Protein AF-A0A1S5UYT0-F1 (afdb_monomer)

pLDDT: mean 93.56, std 4.05, range [71.0, 97.38]

Foldseek 3Di:
DFFDKDWDPAWDKDFDQDWADDDCVVPDPDTDGAAPADPDPPPPPGDSHPTDMDTGIDMDGGHKDKDKDDDDDDQDDDPDPVPRDDDDDDIDMDIGPPPDDDDDDALPDDADPPSFRWDADPVDRDTHTDD

Organism: Acinetobacter baumannii (NCBI:txid470)

Solvent-accessible surface area (backbone atoms only — not comparable to full-atom values): 8648 Å² total; per-residue (Å²): 134,66,56,44,80,45,67,57,96,60,64,51,73,47,76,42,67,50,78,43,79,47,61,59,93,85,32,81,90,37,64,54,60,22,53,69,47,34,77,51,60,97,68,49,75,50,37,63,46,80,34,42,79,45,81,42,83,55,74,47,76,43,71,80,50,71,47,80,45,76,70,87,87,76,67,78,86,64,98,46,78,92,67,48,62,91,77,90,82,76,73,47,76,53,60,43,71,96,62,87,83,85,88,85,80,80,41,71,94,45,56,43,88,90,64,39,26,28,50,68,46,94,89,53,96,49,72,48,75,56,133

Structure (mmCIF, N/CA/C/O backbone):
data_AF-A0A1S5UYT0-F1
#
_entry.id   AF-A0A1S5UYT0-F1
#
loop_
_atom_site.group_PDB
_atom_site.id
_atom_site.type_symbol
_atom_site.label_atom_id
_atom_site.label_alt_id
_atom_site.label_comp_id
_atom_site.label_asym_id
_atom_site.label_entity_id
_atom_site.label_seq_id
_atom_site.pdbx_PDB_ins_code
_atom_site.Cartn_x
_atom_site.Cartn_y
_atom_site.Cartn_z
_atom_site.occupancy
_atom_site.B_iso_or_equiv
_atom_site.auth_seq_id
_atom_site.auth_comp_id
_atom_site.auth_asym_id
_atom_site.auth_atom_id
_atom_site.pdbx_PDB_model_num
ATOM 1 N N . VAL A 1 1 ? -5.751 -10.068 -6.443 1.00 83.06 1 VAL A N 1
ATOM 2 C CA . VAL A 1 1 ? -4.383 -10.637 -6.439 1.00 83.06 1 VAL A CA 1
ATOM 3 C C . VAL A 1 1 ? -3.840 -10.590 -5.022 1.00 83.06 1 VAL A C 1
ATOM 5 O O . VAL A 1 1 ? -4.225 -9.684 -4.287 1.00 83.06 1 VAL A O 1
ATOM 8 N N . SER A 1 2 ? -3.053 -11.577 -4.596 1.00 92.56 2 SER A N 1
ATOM 9 C CA . SER A 1 2 ? -2.478 -11.580 -3.245 1.00 92.56 2 SER A CA 1
ATOM 10 C C . SER A 1 2 ? -1.354 -10.547 -3.131 1.00 92.56 2 SER A C 1
ATOM 12 O O . SER A 1 2 ? -0.724 -10.236 -4.145 1.00 92.56 2 SER A O 1
ATOM 14 N N . PRO A 1 3 ? -1.064 -10.028 -1.928 1.00 96.12 3 PRO A N 1
ATOM 15 C CA . PRO A 1 3 ? 0.148 -9.251 -1.706 1.00 96.12 3 PRO A CA 1
ATOM 16 C C . PRO A 1 3 ? 1.389 -10.008 -2.189 1.00 96.12 3 PRO A C 1
ATOM 18 O O . PRO A 1 3 ? 1.467 -11.232 -2.064 1.00 96.12 3 PRO A O 1
ATOM 21 N N . GLY A 1 4 ? 2.333 -9.286 -2.783 1.00 95.50 4 GLY A N 1
ATOM 22 C CA . GLY A 1 4 ? 3.514 -9.873 -3.406 1.00 95.50 4 GLY A CA 1
ATOM 23 C C . GLY A 1 4 ? 4.111 -9.004 -4.506 1.00 95.50 4 GLY A C 1
ATOM 24 O O . GLY A 1 4 ? 3.570 -7.960 -4.874 1.00 95.50 4 GLY A O 1
ATOM 25 N N . VAL A 1 5 ? 5.251 -9.447 -5.032 1.00 96.31 5 VAL A N 1
ATOM 26 C CA . VAL A 1 5 ? 5.943 -8.780 -6.140 1.00 96.31 5 VAL A CA 1
ATOM 27 C C . VAL A 1 5 ? 5.505 -9.410 -7.454 1.00 96.31 5 VAL A C 1
ATOM 29 O O . VAL A 1 5 ? 5.715 -10.600 -7.681 1.00 96.31 5 VAL A O 1
ATOM 32 N N . TYR A 1 6 ? 4.946 -8.590 -8.333 1.00 96.31 6 TYR A N 1
ATOM 33 C CA . TYR A 1 6 ? 4.523 -8.961 -9.675 1.00 96.31 6 TYR A CA 1
ATOM 34 C C . TYR A 1 6 ? 5.505 -8.374 -10.678 1.00 96.31 6 TYR A C 1
ATOM 36 O O . TYR A 1 6 ? 5.883 -7.206 -10.583 1.00 96.31 6 TYR A O 1
ATOM 44 N N . ARG A 1 7 ? 5.946 -9.190 -11.629 1.00 96.06 7 ARG A N 1
ATOM 45 C CA . ARG A 1 7 ? 6.852 -8.776 -12.703 1.00 96.06 7 ARG A CA 1
ATOM 46 C C . ARG A 1 7 ? 6.093 -8.802 -14.019 1.00 96.06 7 ARG A C 1
ATOM 48 O O . ARG A 1 7 ? 5.227 -9.649 -14.198 1.00 96.06 7 ARG A O 1
ATOM 55 N N . ALA A 1 8 ? 6.409 -7.869 -14.909 1.00 94.44 8 ALA A N 1
ATOM 56 C CA . ALA A 1 8 ? 5.867 -7.898 -16.259 1.00 94.44 8 ALA A CA 1
ATOM 57 C C . ALA A 1 8 ? 6.418 -9.111 -17.030 1.00 94.44 8 ALA A C 1
ATOM 59 O O . ALA A 1 8 ? 7.615 -9.394 -16.952 1.00 94.44 8 ALA A O 1
ATOM 60 N N . ASP A 1 9 ? 5.556 -9.788 -17.792 1.00 93.50 9 ASP A N 1
ATOM 61 C CA . ASP A 1 9 ? 5.920 -10.994 -18.553 1.00 93.50 9 ASP A CA 1
ATOM 62 C C . ASP A 1 9 ? 6.905 -10.701 -19.693 1.00 93.50 9 ASP A C 1
ATOM 64 O O . ASP A 1 9 ? 7.730 -11.539 -20.053 1.00 93.50 9 ASP A O 1
ATOM 68 N N . SER A 1 10 ? 6.850 -9.487 -20.246 1.00 94.56 10 SER A N 1
ATOM 69 C CA . SER A 1 10 ? 7.823 -8.988 -21.214 1.00 94.56 10 SER A CA 1
ATOM 70 C C . SER A 1 10 ? 8.502 -7.732 -20.675 1.00 94.56 10 SER A C 1
ATOM 72 O O . SER A 1 10 ? 7.824 -6.862 -20.119 1.00 94.56 10 SER A O 1
ATOM 74 N N . PRO A 1 11 ? 9.822 -7.571 -20.887 1.00 93.94 11 PRO A N 1
ATOM 75 C CA . PRO A 1 11 ? 10.482 -6.303 -20.627 1.00 93.94 11 PRO A CA 1
ATOM 76 C C . PRO A 1 11 ? 9.914 -5.210 -21.538 1.00 93.94 11 PRO A C 1
ATOM 78 O O . PRO A 1 11 ? 9.510 -5.468 -22.678 1.00 93.94 11 PRO A O 1
ATOM 81 N N . LEU A 1 12 ? 9.927 -3.976 -21.040 1.00 95.69 12 LEU A N 1
ATOM 82 C CA . LEU A 1 12 ? 9.588 -2.795 -21.816 1.00 95.69 12 LEU A CA 1
ATOM 83 C C . LEU A 1 12 ? 10.726 -2.527 -22.801 1.00 95.69 12 LEU A C 1
ATOM 85 O O . LEU A 1 12 ? 11.836 -2.174 -22.399 1.00 95.69 12 LEU A O 1
ATOM 89 N N . LYS A 1 13 ? 10.444 -2.710 -24.088 1.00 96.81 13 LYS A N 1
ATOM 90 C CA . LYS A 1 13 ? 11.363 -2.402 -25.184 1.00 96.81 13 LYS A CA 1
ATOM 91 C C . LYS A 1 13 ? 10.846 -1.173 -25.916 1.00 96.81 13 LYS A C 1
ATOM 93 O O . LYS A 1 13 ? 9.713 -1.179 -26.389 1.00 96.81 13 LYS A O 1
ATOM 98 N N . VAL A 1 14 ? 11.671 -0.136 -26.014 1.00 97.06 14 VAL A N 1
ATOM 99 C CA . VAL A 1 14 ? 11.326 1.108 -26.720 1.00 97.06 14 VAL A CA 1
ATOM 100 C C . VAL A 1 14 ? 12.479 1.491 -27.632 1.00 97.06 14 VAL A C 1
ATOM 102 O O . VAL A 1 14 ? 13.625 1.497 -27.190 1.00 97.06 14 VAL A O 1
ATOM 105 N N . LYS A 1 15 ? 12.171 1.823 -28.887 1.00 97.38 15 LYS A N 1
ATOM 106 C CA . LYS A 1 15 ? 13.123 2.415 -29.829 1.00 97.38 15 LYS A CA 1
ATOM 107 C C . LYS A 1 15 ? 12.917 3.926 -29.853 1.00 97.38 15 LYS A C 1
ATOM 109 O O . LYS A 1 15 ? 11.836 4.397 -30.198 1.00 97.38 15 LYS A O 1
ATOM 114 N N . TRP A 1 16 ? 13.948 4.672 -29.483 1.00 97.38 16 TRP A N 1
ATOM 115 C CA . TRP A 1 16 ? 13.924 6.124 -29.367 1.00 97.38 16 TRP A CA 1
ATOM 116 C C . TRP A 1 16 ? 14.552 6.789 -30.583 1.00 97.38 16 TRP A C 1
ATOM 118 O O . TRP A 1 16 ? 15.649 6.423 -31.007 1.00 97.38 16 TRP A O 1
ATOM 128 N N . PHE A 1 17 ? 13.887 7.825 -31.080 1.00 96.88 17 PHE A N 1
ATOM 129 C CA . PHE A 1 17 ? 14.423 8.735 -32.080 1.00 96.88 17 PHE A CA 1
ATOM 130 C C . PHE A 1 17 ? 14.358 10.144 -31.497 1.00 96.88 17 PHE A C 1
ATOM 132 O O . PHE A 1 17 ? 13.274 10.627 -31.170 1.00 96.88 17 PHE A O 1
ATOM 139 N N . TYR A 1 18 ? 15.509 10.775 -31.284 1.00 95.69 18 TYR A N 1
ATOM 140 C CA . TYR A 1 18 ? 15.586 12.038 -30.552 1.00 95.69 18 TYR A CA 1
ATOM 141 C C . TYR A 1 18 ? 16.677 12.950 -31.114 1.00 95.69 18 TYR A C 1
ATOM 143 O O . TYR A 1 18 ? 17.675 12.480 -31.653 1.00 95.69 18 TYR A O 1
ATOM 151 N N . SER A 1 19 ? 16.477 14.260 -30.965 1.00 94.38 19 SER A N 1
ATOM 152 C CA . SER A 1 19 ? 17.481 15.302 -31.203 1.00 94.38 19 SER A CA 1
ATOM 153 C C . SER A 1 19 ? 17.232 16.436 -30.210 1.00 94.38 19 SER A C 1
ATOM 155 O O . SER A 1 19 ? 16.352 17.281 -30.394 1.00 94.38 19 SER A O 1
ATOM 157 N N . VAL A 1 20 ? 17.957 16.389 -29.095 1.00 95.44 20 VAL A N 1
ATOM 158 C CA . VAL A 1 20 ? 17.763 17.248 -27.921 1.00 95.44 20 VAL A CA 1
ATOM 159 C C . VAL A 1 20 ? 18.860 18.317 -27.901 1.00 95.44 20 VAL A C 1
ATOM 161 O O . VAL A 1 20 ? 20.033 17.953 -27.965 1.00 95.44 20 VAL A O 1
ATOM 164 N N . PRO A 1 21 ? 18.537 19.622 -27.826 1.00 93.69 21 PRO A N 1
ATOM 165 C CA . PRO A 1 21 ? 19.551 20.672 -27.748 1.00 93.69 21 PRO A CA 1
ATOM 166 C C . PRO A 1 21 ? 20.374 20.545 -26.466 1.00 93.69 21 PRO A C 1
ATOM 168 O O . PRO A 1 21 ? 19.822 20.392 -25.376 1.00 93.69 21 PRO A O 1
ATOM 171 N N . ALA A 1 22 ? 21.695 20.625 -26.599 1.00 94.50 22 ALA A N 1
ATOM 172 C CA . ALA A 1 22 ? 22.594 20.674 -25.459 1.00 94.50 22 ALA A CA 1
ATOM 173 C C . ALA A 1 22 ? 22.671 22.096 -24.886 1.00 94.50 22 ALA A C 1
ATOM 175 O O . ALA A 1 22 ? 22.374 23.092 -25.549 1.00 94.50 22 ALA A O 1
ATOM 176 N N . VAL A 1 23 ? 23.104 22.193 -23.632 1.00 94.19 23 VAL A N 1
ATOM 177 C CA . VAL A 1 23 ? 23.412 23.483 -23.007 1.00 94.19 23 VAL A CA 1
ATOM 178 C C . VAL A 1 23 ? 24.659 24.104 -23.648 1.00 94.19 23 VAL A C 1
ATOM 180 O O . VAL A 1 23 ? 25.615 23.400 -23.968 1.00 94.19 23 VAL A O 1
ATOM 183 N N . ALA A 1 24 ? 24.682 25.433 -23.794 1.00 92.25 24 ALA A N 1
ATOM 184 C CA . ALA A 1 24 ? 25.698 26.144 -24.582 1.00 92.25 24 ALA A CA 1
ATOM 185 C C . ALA A 1 24 ? 27.150 25.953 -24.098 1.00 92.25 24 ALA A C 1
ATOM 187 O O . ALA A 1 24 ? 28.073 26.071 -24.898 1.00 92.25 24 ALA A O 1
ATOM 188 N N . ILE A 1 25 ? 27.356 25.614 -22.821 1.00 92.25 25 ILE A N 1
ATOM 189 C CA . ILE A 1 25 ? 28.681 25.319 -22.245 1.00 92.25 25 ILE A CA 1
ATOM 190 C C . ILE A 1 25 ? 29.319 24.077 -22.897 1.00 92.25 25 ILE A C 1
ATOM 192 O O . ILE A 1 25 ? 30.537 24.003 -23.011 1.00 92.25 25 ILE A O 1
ATOM 196 N N . VAL A 1 26 ? 28.508 23.119 -23.364 1.00 87.25 26 VAL A N 1
ATOM 197 C CA . VAL A 1 26 ? 28.969 21.920 -24.094 1.00 87.25 26 VAL A CA 1
ATOM 198 C C . VAL A 1 26 ? 29.302 22.248 -25.560 1.00 87.25 26 VAL A C 1
ATOM 200 O O . VAL A 1 26 ? 30.016 21.500 -26.221 1.00 87.25 26 VAL A O 1
ATOM 203 N N . GLY A 1 27 ? 28.814 23.387 -26.060 1.00 89.25 27 GLY A N 1
ATOM 204 C CA . GLY A 1 27 ? 29.025 23.885 -27.416 1.00 89.25 27 GLY A CA 1
ATOM 205 C C . GLY A 1 27 ? 27.772 24.576 -27.955 1.00 89.25 27 GLY A C 1
ATOM 206 O O . GLY A 1 27 ? 26.662 24.047 -27.859 1.00 89.25 27 GLY A O 1
ATOM 207 N N . ILE A 1 28 ? 27.930 25.763 -28.547 1.00 88.94 28 ILE A N 1
ATOM 208 C CA . ILE A 1 28 ? 26.823 26.464 -29.212 1.00 88.94 28 ILE A CA 1
ATOM 209 C C . ILE A 1 28 ? 26.382 25.639 -30.425 1.00 88.94 28 ILE A C 1
ATOM 211 O O . ILE A 1 28 ? 27.188 25.328 -31.297 1.00 88.94 28 ILE A O 1
ATOM 215 N N . GLY A 1 29 ? 25.095 25.292 -30.478 1.00 87.62 29 GLY A N 1
ATOM 216 C CA . GLY A 1 29 ? 24.536 24.474 -31.557 1.00 87.62 29 GLY A CA 1
ATOM 217 C C . GLY A 1 29 ? 24.824 22.974 -31.432 1.00 87.62 29 GLY A C 1
ATOM 218 O O . GLY A 1 29 ? 24.636 22.252 -32.407 1.00 87.62 29 GLY A O 1
ATOM 219 N N . ALA A 1 30 ? 25.266 22.497 -30.264 1.00 91.75 30 ALA A N 1
ATOM 220 C CA . ALA A 1 30 ? 25.408 21.070 -29.994 1.00 91.75 30 ALA A CA 1
ATOM 221 C C . ALA A 1 30 ? 24.049 20.410 -29.686 1.00 91.75 30 ALA A C 1
ATOM 223 O O . ALA A 1 30 ? 23.177 21.005 -29.047 1.00 91.75 30 ALA A O 1
ATOM 224 N N . PHE A 1 31 ? 23.885 19.157 -30.118 1.00 92.69 31 PHE A N 1
ATOM 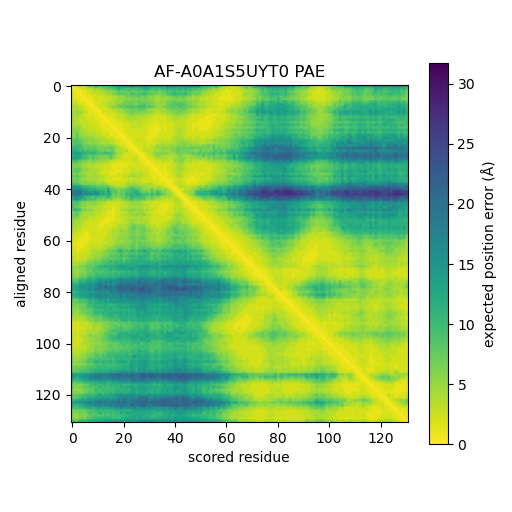225 C CA . PHE A 1 31 ? 22.679 18.352 -29.908 1.00 92.69 31 PHE A CA 1
ATOM 226 C C . PHE A 1 31 ? 23.050 16.927 -29.480 1.00 92.69 31 PHE A C 1
ATOM 228 O O . PHE A 1 31 ? 24.039 16.368 -29.949 1.00 92.69 31 PHE A O 1
ATOM 235 N N . PHE A 1 32 ? 22.240 16.331 -28.605 1.00 94.69 32 PHE A N 1
ATOM 236 C CA . PHE A 1 32 ? 22.280 14.906 -28.282 1.00 94.69 32 PHE A CA 1
ATOM 237 C C . PHE A 1 32 ? 21.244 14.187 -29.132 1.00 94.69 32 PHE A C 1
ATOM 239 O O . PHE A 1 32 ? 20.051 14.481 -29.033 1.00 94.69 32 PHE A O 1
ATOM 246 N N . GLU A 1 33 ? 21.685 13.251 -29.965 1.00 95.31 33 GLU A N 1
ATOM 247 C CA . GLU A 1 33 ? 20.833 12.683 -31.005 1.00 95.31 33 GLU A CA 1
ATOM 248 C C . GLU A 1 33 ? 20.901 11.157 -31.036 1.00 95.31 33 GLU A C 1
ATOM 250 O O . GLU A 1 33 ? 21.906 10.551 -30.658 1.00 95.31 33 GLU A O 1
ATOM 255 N N . SER A 1 34 ? 19.821 10.530 -31.499 1.00 96.06 34 SER A N 1
ATOM 256 C CA . SER A 1 34 ? 19.824 9.104 -31.818 1.00 96.06 34 SER A CA 1
ATOM 257 C C . SER A 1 34 ? 20.713 8.820 -33.042 1.00 96.06 34 SER A C 1
ATOM 259 O O . SER A 1 34 ? 20.835 9.678 -33.921 1.00 96.06 34 SER A O 1
ATOM 261 N N . PRO A 1 35 ? 21.305 7.617 -33.166 1.00 96.56 35 PRO A N 1
ATOM 262 C CA . PRO A 1 35 ? 22.227 7.305 -34.256 1.00 96.56 35 PRO A CA 1
ATOM 263 C C . PRO A 1 35 ? 21.630 7.552 -35.649 1.00 96.56 35 PRO A C 1
ATOM 265 O O . PRO A 1 35 ? 20.562 7.037 -35.986 1.00 96.56 35 PRO A O 1
ATOM 268 N N . GLY A 1 36 ? 22.346 8.328 -36.467 1.00 93.19 36 GLY A N 1
ATOM 269 C CA . GLY A 1 36 ? 21.963 8.636 -37.849 1.00 93.19 36 GLY A CA 1
ATOM 270 C C . GLY A 1 36 ? 20.893 9.719 -38.009 1.00 93.19 36 GLY A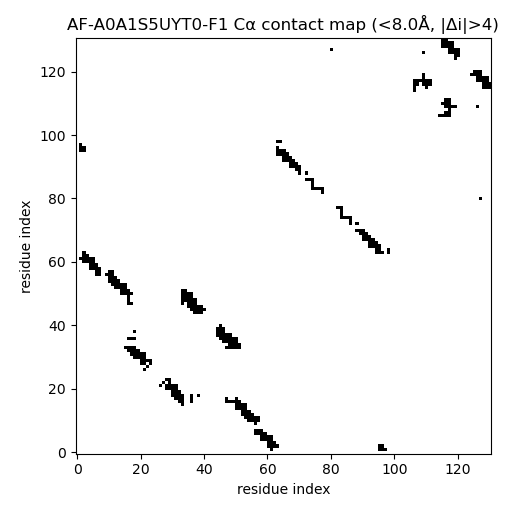 C 1
ATOM 271 O O . GLY A 1 36 ? 20.440 9.936 -39.135 1.00 93.19 36 GLY A O 1
ATOM 272 N N . PHE A 1 37 ? 20.493 10.393 -36.926 1.00 94.88 37 PHE A N 1
ATOM 273 C CA . PHE A 1 37 ? 19.553 11.508 -36.997 1.00 94.88 37 PHE A CA 1
ATOM 274 C C . PHE A 1 37 ? 20.125 12.664 -37.836 1.00 94.88 37 PHE A C 1
ATOM 276 O O . PHE A 1 37 ? 21.307 12.993 -37.751 1.00 94.88 37 PHE A O 1
ATOM 283 N N . LYS A 1 38 ? 19.283 13.299 -38.655 1.00 92.69 38 LYS A N 1
ATOM 284 C CA . LYS A 1 38 ? 19.596 14.515 -39.414 1.00 92.69 38 LYS A CA 1
ATOM 285 C C . LYS A 1 38 ? 18.418 15.481 -39.327 1.00 92.69 38 LYS A C 1
ATOM 287 O O . LYS A 1 38 ? 17.329 15.169 -39.797 1.00 92.69 38 LYS A O 1
ATOM 292 N N . ARG A 1 39 ? 18.648 16.675 -38.766 1.00 88.50 39 ARG A N 1
ATOM 293 C CA . ARG A 1 39 ? 17.630 17.740 -38.623 1.00 88.50 39 ARG A CA 1
ATOM 294 C C . ARG A 1 39 ? 17.215 18.353 -39.968 1.00 88.50 39 ARG A C 1
ATOM 296 O O . ARG A 1 39 ? 16.072 18.772 -40.120 1.00 88.50 39 ARG A O 1
ATOM 303 N N . GLY A 1 40 ? 18.132 18.387 -40.938 1.00 87.06 40 GLY A N 1
ATOM 304 C CA . GLY A 1 40 ? 17.914 19.072 -42.212 1.00 87.06 40 GLY A CA 1
ATOM 305 C C . GLY A 1 40 ? 17.693 20.582 -42.045 1.00 87.06 40 GLY A C 1
ATOM 306 O O . GLY A 1 40 ? 17.933 21.147 -40.977 1.00 87.06 40 GLY A O 1
ATOM 307 N N . VAL A 1 41 ? 17.218 21.236 -43.105 1.00 81.50 41 VAL A N 1
ATOM 308 C CA . VAL A 1 41 ? 16.758 22.635 -43.076 1.00 81.50 41 VAL A CA 1
ATOM 309 C C . VAL A 1 41 ? 15.354 22.669 -43.665 1.00 81.50 41 VAL A C 1
ATOM 311 O O . VAL A 1 41 ? 15.147 22.193 -44.779 1.00 81.50 41 VAL A O 1
ATOM 314 N N . LEU A 1 42 ? 14.382 23.187 -42.903 1.00 78.62 42 LEU A N 1
ATOM 315 C CA . LEU A 1 42 ? 12.972 23.288 -43.316 1.00 78.62 42 LEU A CA 1
ATOM 316 C C . LEU A 1 42 ? 12.385 21.963 -43.861 1.00 78.62 42 LEU A C 1
ATOM 318 O O . LEU A 1 42 ? 11.603 21.957 -44.805 1.00 78.62 42 LEU A O 1
ATOM 322 N N . GLY A 1 43 ? 12.779 20.825 -43.274 1.00 71.00 43 GLY A N 1
ATOM 323 C CA . GLY A 1 43 ? 12.280 19.491 -43.637 1.00 71.00 43 GLY A CA 1
ATOM 324 C C . GLY A 1 43 ? 13.016 18.795 -44.790 1.00 71.00 43 GLY A C 1
ATOM 325 O O . GLY A 1 43 ? 12.803 17.605 -45.011 1.00 71.00 43 GLY A O 1
ATOM 326 N N . ILE A 1 44 ? 13.929 19.475 -45.490 1.00 83.88 44 ILE A N 1
ATOM 327 C CA . ILE A 1 44 ? 14.740 18.867 -46.555 1.00 83.88 44 ILE A CA 1
ATOM 328 C C . ILE A 1 44 ? 15.979 18.204 -45.940 1.00 83.88 44 ILE A C 1
ATOM 330 O O . ILE A 1 44 ? 16.700 18.818 -45.152 1.00 83.88 44 ILE A O 1
ATOM 334 N N . GLY A 1 45 ? 16.229 16.939 -46.297 1.00 85.12 45 GLY A N 1
ATOM 335 C CA . GLY A 1 45 ? 17.339 16.143 -45.754 1.00 85.12 45 GLY A CA 1
ATOM 336 C C . GLY A 1 45 ? 17.106 15.622 -44.330 1.00 85.12 45 GLY A C 1
ATOM 337 O O . GLY A 1 45 ? 18.060 15.202 -43.672 1.00 85.12 45 GLY A O 1
ATOM 338 N N . PHE A 1 46 ? 15.857 15.661 -43.857 1.00 92.88 46 PHE A N 1
ATOM 339 C CA . PHE A 1 46 ? 15.465 15.161 -42.546 1.00 92.88 46 PHE A CA 1
ATOM 340 C C . PHE A 1 46 ? 15.527 13.624 -42.486 1.00 92.88 46 PHE A C 1
ATOM 342 O O . PHE A 1 46 ? 15.023 12.939 -43.376 1.00 92.88 46 PHE A O 1
ATOM 349 N N . ASN A 1 47 ? 16.143 13.072 -41.439 1.00 93.62 47 ASN A N 1
ATOM 350 C CA . ASN A 1 47 ? 16.240 11.630 -41.219 1.00 93.62 47 ASN A CA 1
ATOM 351 C C . ASN A 1 47 ? 16.170 11.324 -39.719 1.00 93.62 47 ASN A C 1
ATOM 353 O O . ASN A 1 47 ? 16.921 11.900 -38.940 1.00 93.62 47 ASN A O 1
ATOM 357 N N . TRP A 1 48 ? 15.307 10.396 -39.313 1.00 92.19 48 TRP A N 1
ATOM 358 C CA . TRP A 1 48 ? 15.232 9.943 -37.921 1.00 92.19 48 TRP A CA 1
ATOM 359 C C . TRP A 1 48 ? 16.415 9.040 -37.522 1.00 92.19 48 TRP A C 1
ATOM 361 O O . TRP A 1 48 ? 16.740 8.935 -36.341 1.00 92.19 48 TRP A O 1
ATOM 371 N N . GLY A 1 49 ? 17.094 8.426 -38.492 1.00 94.94 49 GLY A N 1
ATOM 372 C CA . GLY A 1 49 ? 18.195 7.494 -38.271 1.00 94.94 49 GLY A CA 1
ATOM 373 C C . GLY A 1 49 ? 17.723 6.074 -37.94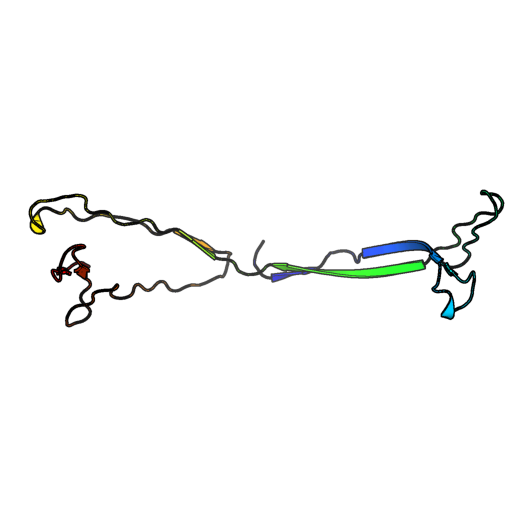7 1.00 94.94 49 GLY A C 1
ATOM 374 O O . GLY A 1 49 ? 16.598 5.690 -38.262 1.00 94.94 49 GLY A O 1
ATOM 375 N N . SER A 1 50 ? 18.590 5.272 -37.323 1.00 95.31 50 SER A N 1
ATOM 376 C CA . SER A 1 50 ? 18.284 3.880 -36.934 1.00 95.31 50 SER A CA 1
ATOM 377 C C . SER A 1 50 ? 17.623 3.758 -35.554 1.00 95.31 50 SER A C 1
ATOM 379 O O . SER A 1 50 ? 17.171 2.673 -35.172 1.00 95.31 50 SER A O 1
ATOM 381 N N . GLY A 1 51 ? 17.565 4.867 -34.811 1.00 95.12 51 GLY A N 1
ATOM 382 C CA . GLY A 1 51 ? 17.065 4.919 -33.441 1.00 95.12 51 GLY A CA 1
ATOM 383 C C . GLY A 1 51 ? 18.002 4.246 -32.433 1.00 95.12 51 GLY A C 1
ATOM 384 O O . GLY A 1 51 ? 18.974 3.584 -32.800 1.00 95.12 51 GLY A O 1
ATOM 385 N N . ALA A 1 52 ? 17.707 4.434 -31.150 1.00 96.50 52 ALA A N 1
ATOM 386 C CA . ALA A 1 52 ? 18.403 3.801 -30.032 1.00 96.50 52 ALA A CA 1
ATOM 387 C C . ALA A 1 52 ? 17.421 2.955 -29.213 1.00 96.50 52 ALA A C 1
ATOM 389 O O . ALA A 1 52 ? 16.359 3.439 -28.825 1.00 96.50 52 ALA A O 1
ATOM 390 N N . ASP A 1 53 ? 17.762 1.696 -28.947 1.00 96.75 53 ASP A N 1
ATOM 391 C CA . ASP A 1 53 ? 16.893 0.783 -28.202 1.00 96.75 53 ASP A CA 1
ATOM 392 C C . ASP A 1 53 ? 17.140 0.891 -26.690 1.00 96.75 53 ASP A C 1
ATOM 394 O O . ASP A 1 53 ? 18.277 0.839 -26.226 1.00 96.75 53 ASP A O 1
ATOM 398 N N . SER A 1 54 ? 16.065 1.005 -25.909 1.00 96.38 54 SER A N 1
ATOM 399 C CA . SER A 1 54 ? 16.082 0.884 -24.449 1.00 96.38 54 SER A CA 1
ATOM 400 C C . SER A 1 54 ? 15.335 -0.370 -24.011 1.00 96.38 54 SER A C 1
ATOM 402 O O . SER A 1 54 ? 14.273 -0.680 -24.562 1.00 96.38 54 SER A O 1
ATOM 404 N N . LEU A 1 55 ? 15.855 -1.044 -22.987 1.00 96.12 55 LEU A N 1
ATOM 405 C CA . LEU A 1 55 ? 15.246 -2.223 -22.384 1.00 96.12 55 LEU A CA 1
ATOM 406 C C . LEU A 1 55 ? 15.131 -2.016 -20.873 1.00 96.12 55 LEU A C 1
ATOM 408 O O . LEU A 1 55 ? 16.133 -1.808 -20.195 1.00 96.12 55 LEU A O 1
ATOM 412 N N . GLY A 1 56 ? 13.906 -2.075 -20.355 1.00 95.00 56 GLY A N 1
ATOM 413 C CA . GLY A 1 56 ? 13.609 -1.936 -18.931 1.00 95.00 56 GLY A CA 1
ATOM 414 C C . GLY A 1 56 ? 12.817 -3.125 -18.403 1.00 95.00 56 GLY A C 1
ATOM 415 O O . GLY A 1 56 ? 11.910 -3.623 -19.070 1.00 95.00 56 GLY A O 1
ATOM 416 N N . SER A 1 57 ? 13.137 -3.574 -17.191 1.00 94.81 57 SER A N 1
ATOM 417 C CA . SER A 1 57 ? 12.277 -4.508 -16.456 1.00 94.81 57 SER A CA 1
ATOM 418 C C . SER A 1 57 ? 11.326 -3.722 -15.558 1.00 94.81 57 SER A C 1
ATOM 420 O O . SER A 1 57 ? 11.727 -2.731 -14.950 1.00 94.81 57 SER A O 1
ATOM 422 N N . LEU A 1 58 ? 10.063 -4.145 -15.505 1.00 95.94 58 LEU A N 1
ATOM 423 C CA . LEU A 1 58 ? 9.035 -3.512 -14.684 1.00 95.94 58 LEU A CA 1
ATOM 424 C C . LEU A 1 58 ? 8.556 -4.49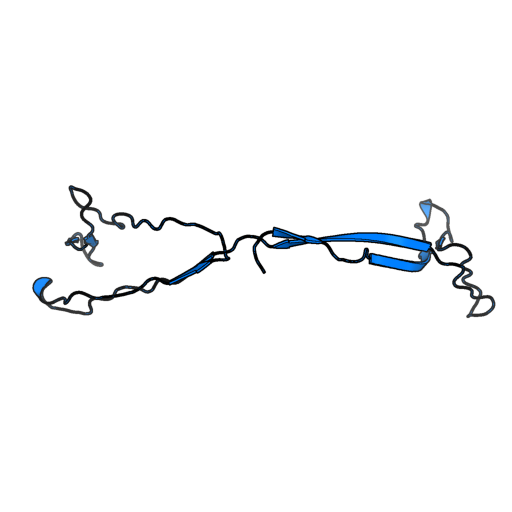5 -13.620 1.00 95.94 58 LEU A C 1
ATOM 426 O O . LEU A 1 58 ? 8.271 -5.662 -13.913 1.00 95.94 58 LEU A O 1
ATOM 430 N N . SER A 1 59 ? 8.445 -4.008 -12.389 1.00 95.94 59 SER A N 1
ATOM 431 C CA . SER A 1 59 ? 7.846 -4.736 -11.279 1.00 95.94 59 SER A CA 1
ATOM 432 C C . SER A 1 59 ? 6.898 -3.841 -10.491 1.00 95.94 59 SER A C 1
ATOM 434 O O . SER A 1 59 ? 7.085 -2.630 -10.394 1.00 95.94 59 SER A O 1
ATOM 436 N N . ILE A 1 60 ? 5.863 -4.460 -9.930 1.00 96.56 60 ILE A N 1
ATOM 437 C CA . ILE A 1 60 ? 4.876 -3.829 -9.058 1.00 96.56 60 ILE A CA 1
ATOM 438 C C . ILE A 1 60 ? 4.830 -4.630 -7.762 1.00 96.56 60 ILE A C 1
ATOM 440 O O . ILE A 1 60 ? 4.654 -5.848 -7.780 1.00 96.56 60 ILE A O 1
ATOM 444 N N . THR A 1 61 ? 4.957 -3.945 -6.631 1.00 96.94 61 THR A N 1
ATOM 445 C CA . THR A 1 61 ? 4.794 -4.556 -5.311 1.00 96.94 61 THR A CA 1
ATOM 446 C C . THR A 1 61 ? 3.390 -4.267 -4.802 1.00 96.94 61 THR A C 1
ATOM 448 O O . THR A 1 61 ? 3.059 -3.125 -4.492 1.00 96.94 61 T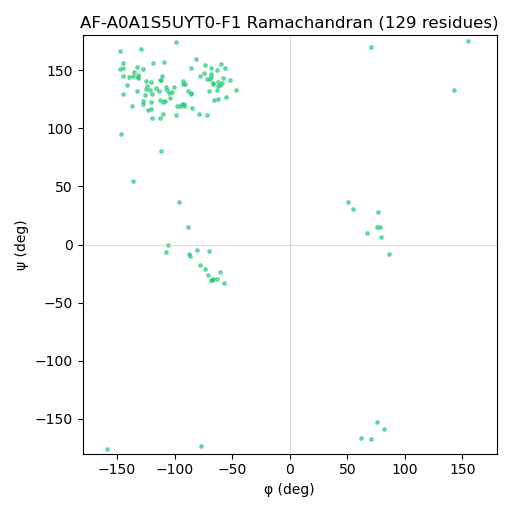HR A O 1
ATOM 451 N N . VAL A 1 62 ? 2.562 -5.305 -4.708 1.00 96.56 62 VAL A N 1
ATOM 452 C CA . VAL A 1 62 ? 1.245 -5.227 -4.070 1.00 96.56 62 VAL A CA 1
ATOM 453 C C . VAL A 1 62 ? 1.440 -5.436 -2.574 1.00 96.56 62 VAL A C 1
ATOM 455 O O . VAL A 1 62 ? 1.902 -6.496 -2.148 1.00 96.56 62 VAL A O 1
ATOM 458 N N . LEU A 1 63 ? 1.105 -4.422 -1.782 1.00 95.62 63 LEU A N 1
ATOM 459 C CA . LEU A 1 63 ? 1.255 -4.459 -0.330 1.00 95.62 63 LEU A CA 1
ATOM 460 C C . LEU A 1 63 ? 0.031 -5.096 0.345 1.00 95.62 63 LEU A C 1
ATOM 462 O O . LEU A 1 63 ? -1.076 -5.007 -0.195 1.00 95.62 63 LEU A O 1
ATOM 466 N N . PRO A 1 64 ? 0.208 -5.726 1.520 1.00 96.00 64 PRO A N 1
ATOM 467 C CA . PRO A 1 64 ? -0.912 -6.068 2.384 1.00 96.00 64 PRO A CA 1
ATOM 468 C C . PRO A 1 64 ? -1.656 -4.800 2.815 1.00 96.00 64 PRO A C 1
ATOM 470 O O . PRO A 1 64 ? -1.021 -3.804 3.157 1.00 96.00 64 PRO A O 1
ATOM 473 N N . ASP A 1 65 ? -2.986 -4.839 2.811 1.00 96.62 65 ASP A N 1
ATOM 474 C CA . ASP A 1 65 ? -3.833 -3.714 3.220 1.00 96.62 65 ASP A CA 1
ATOM 475 C C . ASP A 1 65 ? -5.024 -4.215 4.044 1.00 96.62 65 ASP A C 1
ATOM 477 O O . ASP A 1 65 ? -5.577 -5.287 3.777 1.00 96.62 65 ASP A O 1
ATOM 481 N N . CYS A 1 66 ? -5.416 -3.429 5.043 1.00 96.62 66 CYS A N 1
ATOM 482 C CA . CYS A 1 66 ? -6.535 -3.699 5.933 1.00 96.62 66 CYS A CA 1
ATOM 483 C C . CYS A 1 66 ? -7.286 -2.407 6.248 1.00 96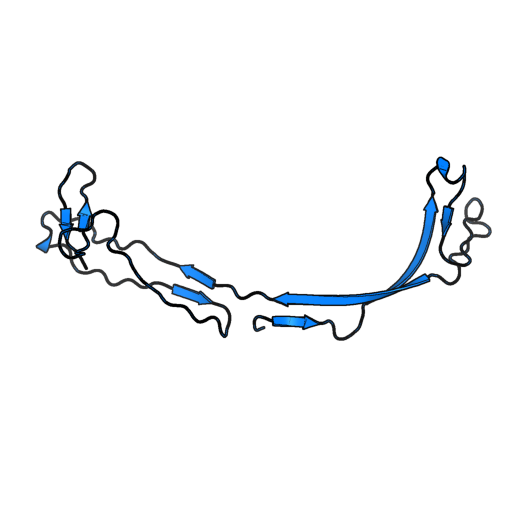.62 66 CYS A C 1
ATOM 485 O O . CYS A 1 66 ? -6.690 -1.381 6.569 1.00 96.62 66 CYS A O 1
ATOM 487 N N . ARG A 1 67 ? -8.618 -2.473 6.243 1.00 96.88 67 ARG A N 1
ATOM 488 C CA . ARG A 1 67 ? -9.487 -1.380 6.690 1.00 96.88 67 ARG A CA 1
ATOM 489 C C . ARG A 1 67 ? -10.418 -1.848 7.786 1.00 96.88 67 ARG A C 1
ATOM 491 O O . ARG A 1 67 ? -11.012 -2.923 7.688 1.00 96.88 67 ARG A O 1
ATOM 498 N N . ILE A 1 68 ? -10.551 -1.003 8.798 1.00 97.31 68 ILE A N 1
ATOM 499 C CA . ILE A 1 68 ? -11.405 -1.226 9.956 1.00 97.31 68 ILE A CA 1
ATOM 500 C C . ILE A 1 68 ? -12.632 -0.333 9.804 1.00 97.31 68 ILE A C 1
ATOM 502 O O . ILE A 1 68 ? 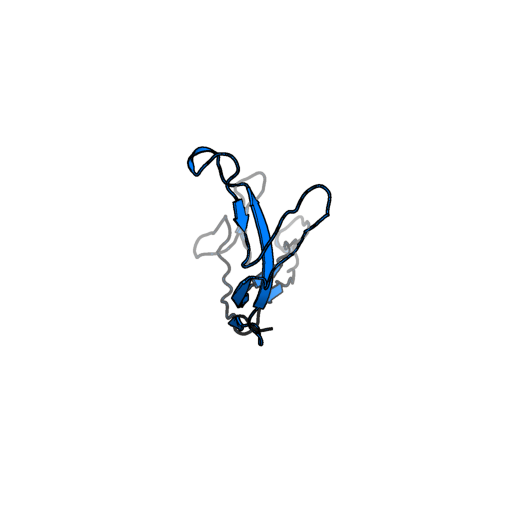-12.509 0.862 9.539 1.00 97.31 68 ILE A O 1
ATOM 506 N N . LEU A 1 69 ? -13.808 -0.927 9.962 1.00 96.94 69 LEU A N 1
ATOM 507 C CA . LEU A 1 69 ? -15.079 -0.230 10.039 1.00 96.94 69 LEU A CA 1
ATOM 508 C C . LEU A 1 69 ? -15.712 -0.545 11.391 1.00 96.94 69 LEU A C 1
ATOM 510 O O . LEU A 1 69 ? -16.175 -1.661 11.631 1.00 96.94 69 LEU A O 1
ATOM 514 N N . THR A 1 70 ? -15.728 0.456 12.260 1.00 95.75 70 THR A N 1
ATOM 515 C CA . THR A 1 70 ? -16.450 0.446 13.532 1.00 95.75 70 THR A CA 1
ATOM 516 C C . THR A 1 70 ? -17.632 1.398 13.453 1.00 95.75 70 THR A C 1
ATOM 518 O O . THR A 1 70 ? -17.642 2.333 12.653 1.00 95.75 70 THR A O 1
ATOM 521 N N . GLN A 1 71 ? -18.622 1.165 14.303 1.00 94.81 71 GLN A N 1
ATOM 522 C CA . GLN A 1 71 ? -19.737 2.077 14.518 1.00 94.81 71 GLN A CA 1
ATOM 523 C C . GLN A 1 71 ? -19.864 2.343 16.011 1.00 94.81 71 GLN A C 1
ATOM 525 O O . GLN A 1 71 ? -19.510 1.488 16.827 1.00 94.81 71 GLN A O 1
ATOM 530 N N . ASP A 1 72 ? -20.374 3.519 16.351 1.00 95.88 72 ASP A N 1
ATOM 531 C CA . ASP A 1 72 ? -20.636 3.870 17.737 1.00 95.88 72 ASP A CA 1
ATOM 532 C C . ASP A 1 72 ? -21.750 2.983 18.305 1.00 95.88 72 ASP A C 1
ATOM 534 O O . ASP A 1 72 ? -22.759 2.713 17.648 1.00 95.88 72 ASP A O 1
ATOM 538 N N . VAL A 1 73 ? -21.571 2.538 19.547 1.00 95.44 73 VAL A N 1
ATOM 539 C CA . VAL A 1 73 ? -22.611 1.836 20.303 1.00 95.44 73 VAL A CA 1
ATOM 540 C C . VAL A 1 73 ? -23.395 2.871 21.098 1.00 95.44 73 VAL A C 1
ATOM 542 O O . VAL A 1 73 ? -22.831 3.575 21.934 1.00 95.44 73 VAL A O 1
ATOM 545 N N . ASN A 1 74 ? -24.698 2.968 20.835 1.00 94.50 74 ASN A N 1
ATOM 546 C CA . ASN A 1 74 ? -25.580 3.933 21.480 1.00 94.50 74 ASN A CA 1
ATOM 547 C C . ASN A 1 74 ? -26.711 3.213 22.224 1.00 94.50 74 ASN A C 1
ATOM 549 O O . ASN A 1 74 ? -27.546 2.564 21.602 1.00 94.50 74 ASN A O 1
ATOM 553 N N . PHE A 1 75 ? -26.741 3.365 23.548 1.00 93.44 75 PHE A N 1
ATOM 554 C CA . PHE A 1 75 ? -27.755 2.778 24.433 1.00 93.44 75 PHE A CA 1
ATOM 555 C C . PHE A 1 75 ? -29.077 3.569 24.465 1.00 93.44 75 PHE A C 1
ATOM 557 O O . PHE A 1 75 ? -30.034 3.149 25.111 1.00 93.44 75 PHE A O 1
ATOM 564 N N . GLY A 1 76 ? -29.140 4.724 23.797 1.00 90.94 76 GLY A N 1
ATOM 565 C CA . GLY A 1 76 ? -30.270 5.644 23.865 1.00 90.94 76 GLY A CA 1
ATOM 566 C C . GLY A 1 76 ? -30.301 6.438 25.173 1.00 90.94 76 GLY A C 1
ATOM 567 O O . GLY A 1 76 ? -29.269 6.716 25.786 1.00 90.94 76 GLY A O 1
ATOM 568 N N . THR A 1 77 ? -31.500 6.844 25.588 1.00 89.62 77 THR A N 1
ATOM 569 C CA . THR A 1 77 ? -31.726 7.647 26.794 1.00 89.62 77 THR A CA 1
ATOM 570 C C . THR A 1 77 ? -32.659 6.921 27.758 1.00 89.62 77 THR A C 1
ATOM 572 O O . THR A 1 77 ? -33.718 6.430 27.375 1.00 89.62 77 THR A O 1
ATOM 575 N N . ALA A 1 78 ? -32.284 6.873 29.037 1.00 89.31 78 ALA A N 1
ATOM 576 C CA . ALA A 1 78 ? -33.121 6.329 30.102 1.00 89.31 78 ALA A CA 1
ATOM 577 C C . ALA A 1 78 ? -32.878 7.075 31.421 1.00 89.31 78 ALA A C 1
ATOM 579 O O . ALA A 1 78 ? -31.779 7.564 31.674 1.00 89.31 78 ALA A O 1
ATOM 580 N N . ALA A 1 79 ? -33.901 7.138 32.279 1.00 85.44 79 ALA A N 1
ATOM 581 C CA . ALA A 1 79 ? -33.810 7.801 33.586 1.00 85.44 79 ALA A CA 1
ATOM 582 C C . ALA A 1 79 ? -32.937 7.032 34.596 1.00 85.44 79 ALA A C 1
ATOM 584 O O . ALA A 1 79 ? -32.368 7.628 35.508 1.00 85.44 79 ALA A O 1
ATOM 585 N N . PHE A 1 80 ? -32.821 5.712 34.429 1.00 86.75 80 PHE A N 1
ATOM 586 C CA . PHE A 1 80 ? -32.015 4.841 35.278 1.00 86.75 80 PHE A CA 1
ATOM 587 C C . PHE A 1 80 ? -31.148 3.929 34.419 1.00 86.75 80 PHE A C 1
ATOM 589 O O . PHE A 1 80 ? -31.601 3.423 33.394 1.00 86.75 80 PHE A O 1
ATOM 596 N N . ALA A 1 81 ? -29.930 3.653 34.887 1.00 84.75 81 ALA A N 1
ATOM 597 C CA . ALA A 1 81 ? -28.998 2.756 34.206 1.00 84.75 81 ALA A CA 1
ATOM 598 C C . ALA A 1 81 ? -29.572 1.345 33.985 1.00 84.75 81 ALA A C 1
ATOM 600 O O . ALA A 1 81 ? -29.307 0.732 32.961 1.00 84.75 81 ALA A O 1
ATOM 601 N N . SER A 1 82 ? -30.412 0.855 34.903 1.00 87.81 82 SER A N 1
ATOM 602 C CA . SER A 1 82 ? -31.060 -0.462 34.811 1.00 87.81 82 SER A CA 1
ATOM 603 C C . SER A 1 82 ? -32.132 -0.575 33.722 1.00 87.81 82 SER A C 1
ATOM 605 O O . SER A 1 82 ? -32.693 -1.650 33.537 1.00 87.81 82 SER A O 1
ATOM 607 N N . LYS A 1 83 ? -32.462 0.530 33.045 1.00 92.25 83 LYS A N 1
ATOM 608 C CA . LYS A 1 83 ? -33.406 0.578 31.921 1.00 92.25 83 LYS A CA 1
ATOM 609 C C . LYS A 1 83 ? -32.714 0.749 30.569 1.00 92.25 83 LYS A C 1
ATOM 611 O O . LYS A 1 83 ? -33.401 0.820 29.558 1.00 92.25 83 LYS A O 1
ATOM 616 N N . LEU A 1 84 ? -31.383 0.843 30.551 1.00 93.19 84 LEU A N 1
ATOM 617 C CA . LEU A 1 84 ? -30.607 0.781 29.319 1.00 93.19 84 LEU A CA 1
ATOM 618 C C . LEU A 1 84 ? -30.491 -0.688 28.915 1.00 93.19 84 LEU A C 1
ATOM 620 O O . LEU A 1 84 ? -29.858 -1.477 29.616 1.00 93.19 84 LEU A O 1
ATOM 624 N N . GLU A 1 85 ? -31.131 -1.048 27.808 1.00 93.56 85 GLU A N 1
ATOM 625 C CA . GLU A 1 85 ? -31.062 -2.407 27.277 1.00 93.56 85 GLU A CA 1
ATOM 626 C C . GLU A 1 85 ? -29.699 -2.661 26.605 1.00 93.56 85 GLU A C 1
ATOM 628 O O . GLU A 1 85 ? -29.110 -1.735 26.033 1.00 93.56 85 GLU A O 1
ATOM 633 N N . PRO A 1 86 ? -29.175 -3.899 26.644 1.00 93.69 86 PRO A N 1
ATOM 634 C CA . PRO A 1 86 ? -27.944 -4.250 25.947 1.00 93.69 86 PRO A CA 1
ATOM 635 C C . PRO A 1 86 ? -28.046 -4.009 24.436 1.00 93.69 86 PRO A C 1
ATOM 637 O O . PRO A 1 86 ? -29.049 -4.343 23.804 1.00 93.69 86 PRO A O 1
ATOM 640 N N . VAL A 1 87 ? -26.975 -3.482 23.839 1.00 95.12 87 VAL A N 1
ATOM 641 C CA . VAL A 1 87 ? -26.901 -3.211 22.397 1.00 95.12 87 VAL A CA 1
ATOM 642 C C . VAL A 1 87 ? -25.925 -4.177 21.743 1.00 95.12 87 VAL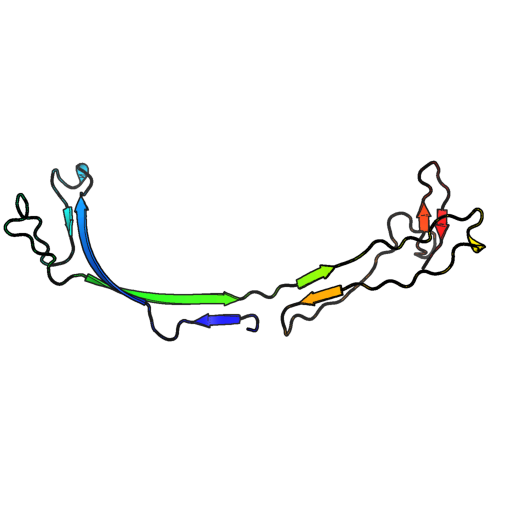 A C 1
ATOM 644 O O . VAL A 1 87 ? -24.746 -4.213 22.090 1.00 95.12 87 VAL A O 1
ATOM 647 N N . GLN A 1 88 ? -26.402 -4.931 20.755 1.00 94.94 88 GLN A N 1
ATOM 648 C CA . GLN A 1 88 ? -25.550 -5.778 19.930 1.00 94.94 88 GLN A CA 1
ATOM 649 C C . GLN A 1 88 ? -25.092 -5.005 18.689 1.00 94.94 88 GLN A C 1
ATOM 651 O O . GLN A 1 88 ? -25.910 -4.567 17.882 1.00 94.94 88 GLN A O 1
ATOM 656 N N . SER A 1 89 ? -23.777 -4.859 18.531 1.00 93.88 89 SER A N 1
ATOM 657 C CA . SER A 1 89 ? -23.149 -4.238 17.361 1.00 93.88 89 SER A CA 1
ATOM 658 C C . SER A 1 89 ? -22.053 -5.141 16.796 1.00 93.88 89 SER A C 1
ATOM 660 O O . SER A 1 89 ? -21.658 -6.134 17.410 1.00 93.88 89 SER A O 1
ATOM 662 N N . SER A 1 90 ? -21.568 -4.809 15.604 1.00 94.44 90 SER A N 1
ATOM 663 C CA . SER A 1 90 ? -20.535 -5.563 14.899 1.00 94.44 90 SER A CA 1
ATOM 664 C C . SER A 1 90 ? -19.439 -4.640 14.380 1.00 94.44 90 SER A C 1
ATOM 666 O O . SER A 1 90 ? -19.716 -3.523 13.947 1.00 94.44 90 SER A O 1
ATOM 668 N N . MET A 1 91 ? -18.203 -5.137 14.365 1.00 95.75 91 MET A N 1
ATOM 669 C CA . MET A 1 91 ? -17.071 -4.488 13.709 1.00 95.75 91 MET A CA 1
ATOM 670 C C . MET A 1 91 ? -16.697 -5.264 12.446 1.00 95.75 91 MET A C 1
ATOM 672 O O . MET A 1 91 ? -16.598 -6.490 12.468 1.00 95.75 91 MET A O 1
ATOM 676 N N . GLY A 1 92 ? -16.455 -4.546 11.351 1.00 96.19 92 GLY A N 1
ATOM 677 C CA . GLY A 1 92 ? -15.976 -5.122 10.099 1.00 96.19 92 GLY A CA 1
ATOM 678 C C . GLY A 1 92 ? -14.484 -4.877 9.907 1.00 96.19 92 GLY A C 1
ATOM 679 O O . GLY A 1 92 ? -14.024 -3.742 10.010 1.00 96.19 92 GLY A O 1
ATOM 680 N N . ILE A 1 93 ? -13.730 -5.922 9.566 1.00 96.88 93 ILE A N 1
ATOM 681 C CA . ILE A 1 93 ? -12.336 -5.798 9.125 1.00 96.88 93 ILE A CA 1
ATOM 682 C C . ILE A 1 93 ? -12.227 -6.389 7.723 1.00 96.88 93 ILE A C 1
ATOM 684 O O . ILE A 1 93 ? -12.578 -7.545 7.489 1.00 96.88 93 ILE A O 1
ATOM 688 N N . ARG A 1 94 ? -11.757 -5.581 6.771 1.00 96.69 94 ARG A N 1
ATOM 689 C CA . ARG A 1 94 ? -11.527 -5.992 5.382 1.00 96.69 94 ARG A CA 1
ATOM 690 C C . ARG A 1 94 ? -10.035 -5.979 5.113 1.00 96.69 94 ARG A C 1
ATOM 692 O O . ARG A 1 94 ? -9.461 -4.901 5.010 1.00 96.69 94 ARG A O 1
ATOM 699 N N . CYS A 1 95 ? -9.443 -7.158 4.981 1.00 96.38 95 CYS A N 1
ATOM 700 C CA . CYS A 1 95 ? -8.015 -7.326 4.736 1.00 96.38 95 CYS A CA 1
ATOM 701 C C . CYS A 1 95 ? -7.737 -8.040 3.414 1.00 96.38 95 CYS A C 1
ATOM 703 O O . CYS A 1 95 ? -8.560 -8.813 2.916 1.00 96.38 95 CYS A O 1
ATOM 705 N N . SER A 1 96 ? -6.544 -7.817 2.871 1.00 96.94 96 SER A N 1
ATOM 706 C CA . SER A 1 96 ? -5.954 -8.691 1.864 1.00 96.94 96 SER A CA 1
ATOM 707 C C . SER A 1 96 ? -5.770 -10.117 2.395 1.00 96.94 96 SER A C 1
ATOM 709 O O . SER A 1 96 ? -5.642 -10.350 3.597 1.00 96.94 96 SER A O 1
ATOM 711 N N . VAL A 1 97 ? -5.729 -11.093 1.484 1.00 94.81 97 VAL A N 1
ATOM 712 C CA . VAL A 1 97 ? -5.461 -12.498 1.833 1.00 94.81 97 VAL A CA 1
ATOM 713 C C . VAL A 1 97 ? -4.130 -12.650 2.582 1.00 94.81 97 VAL A C 1
ATOM 715 O O . VAL A 1 97 ? -3.212 -11.854 2.385 1.00 94.81 97 VAL A O 1
ATOM 718 N N . ASN A 1 98 ? -4.025 -13.675 3.434 1.00 92.19 98 ASN A N 1
ATOM 719 C CA . ASN A 1 98 ? -2.830 -13.990 4.235 1.00 92.19 98 ASN A CA 1
ATOM 720 C C . ASN A 1 98 ? -2.325 -12.834 5.117 1.00 92.19 98 ASN A C 1
ATOM 722 O O . ASN A 1 98 ? -1.130 -12.724 5.375 1.00 92.19 98 ASN A O 1
ATOM 726 N N . THR A 1 99 ? -3.232 -11.974 5.581 1.00 95.06 99 THR A N 1
ATOM 727 C CA . THR A 1 99 ? -2.913 -10.859 6.484 1.00 95.06 99 THR A CA 1
ATOM 728 C C . THR A 1 99 ? -3.542 -11.137 7.854 1.00 95.06 99 THR A C 1
ATOM 730 O O . THR A 1 99 ? -4.650 -10.667 8.114 1.00 95.06 99 THR A O 1
ATOM 733 N N . PRO A 1 100 ? -2.916 -11.980 8.705 1.00 94.88 100 PRO A N 1
ATOM 734 C CA . PRO A 1 100 ? -3.460 -12.299 10.020 1.00 94.88 100 PRO A CA 1
ATOM 735 C C . PRO A 1 100 ? -3.395 -11.076 10.936 1.00 94.88 100 PRO A C 1
ATOM 737 O O . PRO A 1 100 ? -2.461 -10.277 10.863 1.00 94.88 100 PRO A O 1
ATOM 740 N N . TYR A 1 101 ? -4.377 -10.949 11.822 1.00 95.81 101 TYR A N 1
ATOM 741 C CA . TYR A 1 101 ? -4.462 -9.846 12.769 1.00 95.81 101 TYR A CA 1
ATOM 742 C C . TYR A 1 101 ? -5.038 -10.317 14.105 1.00 95.81 101 TYR A C 1
ATOM 744 O O . TYR A 1 101 ? -5.778 -11.298 14.171 1.00 95.81 101 TYR A O 1
ATOM 752 N N . TYR A 1 102 ? -4.717 -9.575 15.164 1.00 96.94 102 TYR A N 1
ATOM 753 C CA . TYR A 1 102 ? -5.349 -9.696 16.473 1.00 96.94 102 TYR A CA 1
ATOM 754 C C . TYR A 1 102 ? -6.169 -8.440 16.746 1.00 96.94 102 TYR A C 1
ATOM 756 O O . TYR A 1 102 ? -5.749 -7.334 16.405 1.00 96.94 102 TYR A O 1
ATOM 764 N N . VAL A 1 103 ? -7.333 -8.613 17.365 1.00 96.62 103 VAL A N 1
ATOM 765 C CA . VAL A 1 103 ? -8.193 -7.510 17.795 1.00 96.62 103 VAL A CA 1
ATOM 766 C C . VAL A 1 103 ? -8.225 -7.497 19.312 1.00 96.62 103 VAL A C 1
ATOM 768 O O . VAL A 1 103 ? -8.606 -8.489 19.928 1.00 96.62 103 VAL A O 1
ATOM 771 N N . SER A 1 104 ? -7.878 -6.355 19.895 1.00 95.81 104 SER A N 1
ATOM 772 C CA . SER A 1 104 ? -7.941 -6.127 21.336 1.00 95.81 104 SER A CA 1
ATOM 773 C C . SER A 1 104 ? -8.631 -4.798 21.609 1.00 95.81 104 SER A C 1
ATOM 775 O O . SER A 1 104 ? -8.432 -3.827 20.880 1.00 95.81 104 SER A O 1
ATOM 777 N N . LEU A 1 105 ? -9.421 -4.746 22.678 1.00 95.00 105 LEU A N 1
ATOM 778 C CA . LEU A 1 105 ? -10.080 -3.533 23.154 1.00 95.00 105 LEU A CA 1
ATOM 779 C C . LEU A 1 105 ? -9.484 -3.145 24.507 1.00 95.00 105 LEU A C 1
ATOM 781 O O . LEU A 1 105 ? -9.357 -3.991 25.391 1.00 95.00 105 LEU A O 1
ATOM 785 N N . ASN A 1 106 ? -9.129 -1.872 24.681 1.00 95.56 106 ASN A N 1
ATOM 786 C CA . ASN A 1 106 ? -8.644 -1.369 25.967 1.00 95.56 106 ASN A CA 1
ATOM 787 C C . ASN A 1 106 ? -9.805 -1.149 26.961 1.00 95.56 106 ASN A C 1
ATOM 789 O O . ASN A 1 106 ? -10.959 -1.479 26.682 1.00 95.56 106 ASN A O 1
ATOM 793 N N . ASN A 1 107 ? -9.512 -0.571 28.129 1.00 96.81 107 ASN A N 1
ATOM 794 C CA . ASN A 1 107 ? -10.519 -0.316 29.168 1.00 96.81 107 ASN A CA 1
ATOM 795 C C . ASN A 1 107 ? -11.234 1.046 29.016 1.00 96.81 107 ASN A C 1
ATOM 797 O O . ASN A 1 107 ? -11.875 1.531 29.951 1.00 96.81 107 ASN A O 1
ATOM 801 N N . GLY A 1 108 ? -11.117 1.680 27.845 1.00 96.00 108 GLY A N 1
ATOM 802 C CA . GLY A 1 108 ? -11.641 3.016 27.579 1.00 96.00 108 GLY A CA 1
ATOM 803 C C . GLY A 1 108 ? -10.882 4.132 28.306 1.00 96.00 108 GLY A C 1
ATOM 804 O O . GLY A 1 108 ? -9.787 3.942 28.833 1.00 96.00 108 GLY A O 1
ATOM 805 N N . LEU A 1 109 ? -11.476 5.328 28.316 1.00 95.81 109 LEU A N 1
ATOM 806 C CA . LEU A 1 109 ? -10.874 6.546 28.880 1.00 95.81 109 LEU A CA 1
ATOM 807 C C . LEU A 1 109 ? -11.118 6.721 30.387 1.00 95.81 109 LEU A C 1
ATOM 809 O O . LEU A 1 109 ? -10.579 7.640 30.997 1.00 95.81 109 LEU A O 1
ATOM 813 N N . SER A 1 110 ? -11.980 5.907 30.994 1.00 95.62 110 SER A N 1
ATOM 814 C CA . SER A 1 110 ? -12.369 6.041 32.406 1.00 95.62 110 SER A CA 1
ATOM 815 C C . SER A 1 110 ? -12.394 4.694 33.140 1.00 95.62 110 SER A C 1
ATOM 817 O O . SER A 1 110 ? -13.419 4.340 33.732 1.00 95.62 110 SER A O 1
ATOM 819 N N . PRO A 1 111 ? -11.284 3.930 33.112 1.00 95.38 111 PRO A N 1
ATOM 820 C CA . PRO A 1 111 ? -11.205 2.644 33.791 1.00 95.38 111 PRO A CA 1
ATOM 821 C C . PRO A 1 111 ? -11.384 2.815 35.302 1.00 95.38 111 PRO A C 1
ATOM 823 O O . PRO A 1 111 ? -10.823 3.725 35.911 1.00 95.38 111 PRO A O 1
ATOM 826 N N . GLN A 1 112 ? -12.170 1.931 35.904 1.00 94.69 112 GLN A N 1
ATOM 827 C CA . GLN A 1 112 ? -12.336 1.835 37.352 1.00 94.69 112 GLN A CA 1
ATOM 828 C C . GLN A 1 112 ? -11.452 0.710 37.910 1.00 94.69 112 GLN A C 1
ATOM 830 O O . GLN A 1 112 ? -10.816 -0.037 37.160 1.00 94.69 112 GLN A O 1
ATOM 835 N N . ASN A 1 113 ? -11.414 0.579 39.238 1.00 91.81 113 ASN A N 1
ATOM 836 C CA . ASN A 1 113 ? -10.663 -0.475 39.924 1.00 91.81 113 ASN A CA 1
ATOM 837 C C . ASN A 1 113 ? -10.916 -1.855 39.289 1.00 91.81 113 ASN A C 1
ATOM 839 O O . ASN A 1 113 ? -12.064 -2.221 39.040 1.00 91.81 113 ASN A O 1
ATOM 843 N N . GLY A 1 114 ? -9.841 -2.611 39.045 1.00 87.56 114 GLY A N 1
ATOM 844 C CA . GLY A 1 114 ? -9.926 -3.944 38.444 1.00 87.56 114 GLY A CA 1
ATOM 845 C C . GLY A 1 114 ? -10.179 -3.958 36.932 1.00 87.56 114 GLY A C 1
ATOM 846 O O . GLY A 1 114 ? -10.753 -4.921 36.445 1.00 87.56 114 GLY A O 1
ATOM 847 N N . ASN A 1 115 ? -9.763 -2.921 36.191 1.00 89.00 115 ASN A N 1
ATOM 848 C CA . ASN A 1 115 ? -9.910 -2.808 34.728 1.00 89.00 115 ASN A CA 1
ATOM 849 C C . ASN A 1 115 ? -11.355 -2.678 34.212 1.00 89.00 115 ASN A C 1
ATOM 851 O O . ASN A 1 115 ? -11.573 -2.704 33.004 1.00 89.00 115 ASN A O 1
ATOM 855 N N . GLN A 1 116 ? -12.332 -2.466 35.096 1.00 95.38 116 GLN A N 1
ATOM 856 C CA . GLN A 1 116 ? -13.729 -2.292 34.706 1.00 95.38 116 GLN A CA 1
ATOM 857 C C . GLN A 1 116 ? -13.905 -1.046 33.827 1.00 95.38 116 GLN A C 1
ATOM 859 O O . GLN A 1 116 ? -13.575 0.069 34.249 1.00 95.38 116 GLN A O 1
ATOM 864 N N . ARG A 1 117 ? -14.485 -1.214 32.635 1.00 97.25 117 ARG A N 1
ATOM 865 C CA . ARG A 1 117 ? -14.811 -0.092 31.746 1.00 97.25 117 ARG A CA 1
ATOM 866 C C . ARG A 1 117 ? -15.941 0.750 32.329 1.00 97.25 117 ARG A C 1
ATOM 868 O O . ARG A 1 117 ? -16.884 0.224 32.924 1.00 97.25 117 ARG A O 1
ATOM 875 N N . ALA A 1 118 ? -15.862 2.066 32.150 1.00 96.38 118 ALA A N 1
ATOM 876 C CA . ALA A 1 118 ? -16.951 2.961 32.518 1.00 96.38 118 ALA A CA 1
ATOM 877 C C . ALA A 1 118 ? -17.094 4.144 31.556 1.00 96.38 118 ALA A C 1
ATOM 879 O O . ALA A 1 118 ? -16.114 4.675 31.033 1.00 96.38 118 ALA A O 1
ATOM 880 N N . MET A 1 119 ? -18.340 4.555 31.337 1.00 95.62 119 MET A N 1
ATOM 881 C CA . MET A 1 119 ? -18.719 5.785 30.651 1.00 95.62 119 MET A CA 1
ATOM 882 C C . MET A 1 119 ? -18.742 6.926 31.665 1.00 95.62 119 MET A C 1
ATOM 884 O O . MET A 1 119 ? -19.343 6.799 32.732 1.00 95.62 119 MET A O 1
ATOM 888 N N . LYS A 1 120 ? -18.089 8.042 31.343 1.00 95.81 120 LYS A N 1
ATOM 889 C CA . LYS A 1 120 ? -18.098 9.245 32.177 1.00 95.81 120 LYS A CA 1
ATOM 890 C C . LYS A 1 120 ? -19.243 10.167 31.758 1.00 95.81 120 LYS A C 1
ATOM 892 O O . LYS A 1 120 ? -19.466 10.370 30.567 1.00 95.81 120 LYS A O 1
ATOM 897 N N . SER A 1 121 ? -19.935 10.754 32.733 1.00 93.88 121 SER A N 1
ATOM 898 C CA . SER A 1 121 ? -20.896 11.832 32.479 1.00 93.88 121 SER A CA 1
ATOM 899 C C . SER A 1 121 ? -20.230 13.025 31.779 1.00 93.88 121 SER A C 1
ATOM 901 O O . SER A 1 121 ? -19.098 13.390 32.093 1.00 93.88 121 SER A O 1
ATOM 903 N N . GLN A 1 122 ? -20.950 13.675 30.863 1.00 93.25 122 GLN A N 1
ATOM 904 C CA . GLN A 1 122 ? -20.459 14.875 30.177 1.00 93.25 122 GLN A CA 1
ATOM 905 C C . GLN A 1 122 ? -20.317 16.082 31.117 1.00 93.25 122 GLN A C 1
ATOM 907 O O . GLN A 1 122 ?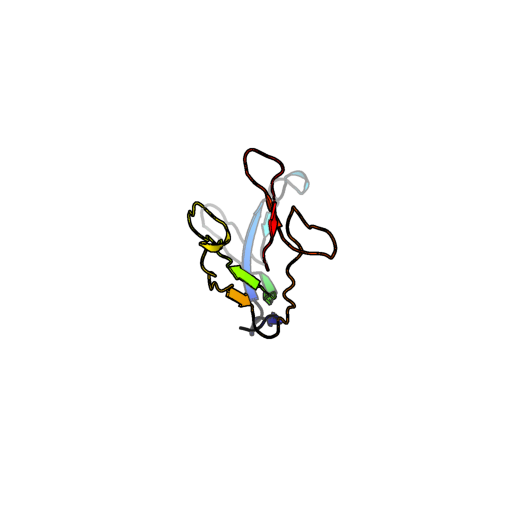 -19.456 16.929 30.901 1.00 93.25 122 GLN A O 1
ATOM 912 N N . THR A 1 123 ? -21.148 16.167 32.161 1.00 93.31 123 THR A N 1
ATOM 913 C CA . THR A 1 123 ? -21.260 17.353 33.028 1.00 93.31 123 THR A CA 1
ATOM 914 C C . THR A 1 123 ? -20.644 17.170 34.417 1.00 93.31 123 THR A C 1
ATOM 916 O O . THR A 1 123 ? -20.569 18.132 35.177 1.00 93.31 123 THR A O 1
ATOM 919 N N . GLY A 1 124 ? -20.188 15.964 34.777 1.00 92.19 124 GLY A N 1
ATOM 920 C CA . GLY A 1 124 ? -19.684 15.674 36.123 1.00 92.19 124 GLY A CA 1
ATOM 921 C C . GLY A 1 124 ? -18.760 14.458 36.211 1.00 92.19 124 GLY A C 1
ATOM 922 O O . GLY A 1 124 ? -18.431 13.821 35.214 1.00 92.19 124 GLY A O 1
ATOM 923 N N . ASN A 1 125 ? -18.342 14.114 37.433 1.00 93.31 125 ASN A N 1
ATOM 924 C CA . ASN A 1 125 ? -17.447 12.978 37.717 1.00 93.31 125 ASN A CA 1
ATOM 925 C C . ASN A 1 125 ? -18.208 11.707 38.129 1.00 93.31 125 ASN A C 1
ATOM 927 O O . ASN A 1 125 ? -17.766 10.950 38.990 1.00 93.31 125 ASN A O 1
ATOM 931 N N . THR A 1 126 ? -19.369 11.484 37.519 1.00 93.50 126 THR A N 1
ATOM 932 C CA . THR A 1 126 ? -20.151 10.256 37.689 1.00 93.50 126 THR A CA 1
ATOM 933 C C . THR A 1 126 ? -19.777 9.261 36.596 1.00 93.50 126 THR A C 1
ATOM 935 O O . THR A 1 126 ? -19.589 9.651 35.441 1.00 93.50 126 THR A O 1
ATOM 938 N N . PHE A 1 127 ? -19.692 7.982 36.961 1.00 93.75 127 PHE A N 1
ATOM 939 C CA . PHE A 1 127 ? -19.273 6.904 36.071 1.00 93.75 127 PHE A CA 1
ATOM 940 C C . PHE A 1 127 ? -20.329 5.801 36.013 1.00 93.75 127 PHE A C 1
ATOM 942 O O . PHE A 1 127 ? -20.813 5.347 37.050 1.00 93.75 127 PHE A O 1
ATOM 949 N N . LEU A 1 128 ? -20.648 5.350 34.803 1.00 93.56 128 LEU A N 1
ATOM 950 C CA . LEU A 1 128 ? -21.529 4.219 34.537 1.00 93.56 128 LEU A CA 1
ATOM 951 C C . LEU A 1 128 ? -20.704 3.048 33.997 1.00 93.56 128 LEU A C 1
ATOM 953 O O . LEU A 1 128 ? -20.147 3.132 32.905 1.00 93.56 128 LEU A O 1
ATOM 957 N N . LYS A 1 129 ? -20.598 1.973 34.779 1.00 94.75 129 LYS A N 1
ATOM 958 C CA . LYS A 1 129 ? -19.821 0.776 34.425 1.00 94.75 129 LYS A CA 1
ATOM 959 C C . LYS A 1 129 ? -20.515 -0.017 33.310 1.00 94.75 129 LYS A C 1
ATOM 961 O O . LYS A 1 129 ? -21.739 -0.110 33.317 1.00 94.75 129 LYS A O 1
ATOM 966 N N . TYR A 1 130 ? -19.733 -0.587 32.397 1.00 93.62 130 TYR A N 1
ATOM 967 C CA . TYR A 1 130 ? -20.193 -1.475 31.323 1.00 93.62 130 TYR A CA 1
ATOM 968 C C . TYR A 1 130 ? -19.125 -2.528 31.006 1.00 93.62 130 TYR A C 1
ATOM 970 O O . TYR A 1 130 ? -17.973 -2.364 31.418 1.00 93.62 130 TYR A O 1
ATOM 978 N N . ASP A 1 131 ? -19.506 -3.567 30.263 1.00 91.25 131 ASP A N 1
ATOM 979 C CA . ASP A 1 131 ? -18.592 -4.473 29.559 1.00 91.25 131 ASP A CA 1
ATOM 980 C C . ASP A 1 131 ? -19.197 -4.887 28.213 1.00 91.25 131 ASP A C 1
ATOM 982 O O . ASP A 1 131 ? -20.434 -5.097 28.182 1.00 91.25 131 ASP A O 1
#

Secondary structure (DSSP, 8-state):
--SEEEE-SS-EEEEE--EEEPPGGG-TT-EEE-TT-B--BTTBT-B--S-EEEEE--EEEEPP-EEEE---------SSGGG--------EEEE-TT----------SS--GGG-EEEEPSSSS-EEEE-

Mean predicted aligned error: 7.93 Å

InterPro domains:
  IPR007893 Spore coat protein U/FanG [PF05229] (58-131)
  IPR053167 Late-developmental Spore Coat Component [PTHR37089] (58-131)

Sequence (131 aa):
VSPGVYRADSPLKVKWFYSVPAVAIVGIGAFFESPGFKRGVLGIGFNWGSGADSLGSLSITVLPDCRILTQDVNFGTAAFASKLEPVQSSMGIRCSVNTPYYVSLNNGLSPQNGNQRAMKSQTGNTFLKYD

Nearest PDB structures (foldseek):
  6fjy-assembly1_B  TM=9.432E-01  e=2.990E-13  Acinetobacter baumannii
  6fjy-assembly2_D  TM=9.749E-01  e=5.961E-13  Acinetobacter baumannii

Radius of gyration: 34.1 Å; Cα contacts (8 Å, |Δi|>4): 199; chains: 1; bounding box: 63×40×86 Å